Protein AF-R7KV06-F1 (afdb_monomer_lite)

Secondary structure (DSSP, 8-state):
---HHHHHHHHTT--PBPTTTSSSBEEESSS-GGG-SEEEES-TT---EEE--------

pLDDT: mean 84.17, std 14.47, range [38.06, 95.25]
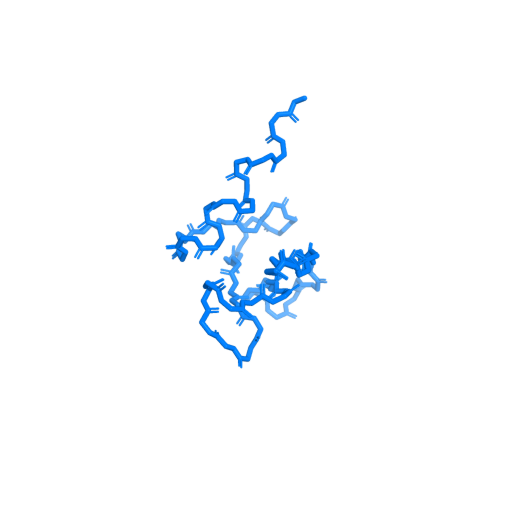
Radius of gyration: 11.66 Å; chains: 1; bounding box: 29×17×37 Å

Foldseek 3Di:
DDPVVPLVCQLVVHFAADPPPSPFTWDADPDDSVPGQKTATPPPVGRDMDGHPDPDPDD

Sequence (59 aa):
MKEENLIDKLIKGEKVKCKACHSGYFIPFNTTADKAHSFYCSNPKCNFIVRIDPIIEVE

Structure (mmCIF, N/CA/C/O backbone):
data_AF-R7KV06-F1
#
_entry.id   AF-R7KV06-F1
#
loop_
_atom_site.group_PDB
_atom_site.id
_atom_site.type_symbol
_atom_site.label_atom_id
_atom_site.label_alt_id
_atom_site.label_comp_id
_atom_site.label_asym_id
_atom_site.label_entity_id
_atom_site.label_seq_id
_atom_site.pdbx_PDB_ins_code
_atom_site.Cartn_x
_atom_site.Cartn_y
_atom_site.Cartn_z
_atom_site.occupancy
_atom_site.B_iso_or_equiv
_atom_site.auth_seq_id
_atom_site.auth_comp_id
_atom_site.auth_asym_id
_atom_site.auth_atom_id
_atom_site.pdbx_PDB_model_num
ATOM 1 N N . MET A 1 1 ? -17.928 -2.928 -14.343 1.00 38.06 1 MET A N 1
ATOM 2 C CA . MET A 1 1 ? -17.754 -1.811 -13.382 1.00 38.06 1 MET A CA 1
ATOM 3 C C . MET A 1 1 ? -16.271 -1.710 -13.061 1.00 38.06 1 MET A C 1
ATOM 5 O O . MET A 1 1 ? -15.640 -2.741 -12.920 1.00 38.06 1 MET A O 1
ATOM 9 N N . LYS A 1 2 ? -15.731 -0.487 -13.064 1.00 44.94 2 LYS A N 1
ATOM 10 C CA . LYS A 1 2 ? -14.304 -0.119 -13.144 1.00 44.94 2 LYS A CA 1
ATOM 11 C C . LYS A 1 2 ? -13.439 -0.669 -11.992 1.00 44.94 2 LYS A C 1
ATOM 13 O O . LYS A 1 2 ? -13.217 0.039 -11.013 1.00 44.94 2 LYS A O 1
ATOM 18 N N . GLU A 1 3 ? -12.935 -1.894 -12.107 1.00 51.22 3 GLU A N 1
ATOM 19 C CA . GLU A 1 3 ? -11.882 -2.417 -11.217 1.00 51.22 3 GLU A CA 1
ATOM 20 C C . GLU A 1 3 ? -10.494 -1.837 -11.547 1.00 51.22 3 GLU A C 1
ATOM 22 O O . GLU A 1 3 ? -9.669 -1.686 -10.646 1.00 51.22 3 GLU A O 1
ATOM 27 N N . GLU A 1 4 ? -10.296 -1.368 -12.787 1.00 57.22 4 GLU A N 1
ATOM 28 C CA . GLU A 1 4 ? -9.067 -0.704 -13.261 1.00 57.22 4 GLU A CA 1
ATOM 29 C C . GLU A 1 4 ? -8.668 0.509 -12.394 1.00 57.22 4 GLU A C 1
ATOM 31 O O . GLU A 1 4 ? -7.495 0.763 -12.153 1.00 57.22 4 GLU A O 1
ATOM 36 N N . ASN A 1 5 ? -9.635 1.205 -11.785 1.00 81.06 5 ASN A N 1
ATOM 37 C CA . ASN A 1 5 ? -9.369 2.451 -11.059 1.00 81.06 5 ASN A CA 1
ATOM 38 C C . ASN A 1 5 ? -8.724 2.250 -9.674 1.00 81.06 5 ASN A C 1
ATOM 40 O O . ASN A 1 5 ? -8.193 3.199 -9.109 1.00 81.06 5 ASN A O 1
ATOM 44 N N . LEU A 1 6 ? -8.811 1.061 -9.065 1.00 86.69 6 LEU A N 1
ATOM 45 C CA . LEU A 1 6 ? -8.172 0.837 -7.761 1.00 86.69 6 LEU A CA 1
ATOM 46 C C . LEU A 1 6 ? -6.683 0.559 -7.941 1.00 86.69 6 LEU A C 1
ATOM 48 O O . LEU A 1 6 ? -5.868 1.198 -7.287 1.00 86.69 6 LEU A O 1
ATOM 52 N N . ILE A 1 7 ? -6.347 -0.379 -8.824 1.00 87.19 7 ILE A N 1
ATOM 53 C CA . ILE A 1 7 ? -4.969 -0.820 -9.047 1.00 87.19 7 ILE A CA 1
ATOM 54 C C . ILE A 1 7 ? -4.115 0.345 -9.556 1.00 87.19 7 ILE A C 1
ATOM 56 O O . ILE A 1 7 ? -3.067 0.603 -8.972 1.00 87.19 7 ILE A O 1
ATOM 60 N N . ASP A 1 8 ? -4.606 1.128 -10.522 1.00 88.44 8 ASP A N 1
ATOM 61 C CA . ASP A 1 8 ? -3.900 2.316 -11.023 1.00 88.44 8 ASP A CA 1
ATOM 62 C C . ASP A 1 8 ? -3.556 3.314 -9.916 1.00 88.44 8 ASP A C 1
ATOM 64 O O . ASP A 1 8 ? -2.441 3.828 -9.843 1.00 88.44 8 ASP A O 1
ATOM 68 N N . LYS A 1 9 ? -4.518 3.589 -9.029 1.00 90.50 9 LYS A N 1
ATOM 69 C CA . LYS A 1 9 ? -4.317 4.495 -7.894 1.00 90.50 9 LYS A CA 1
ATOM 70 C C . LYS A 1 9 ? -3.280 3.950 -6.928 1.00 90.50 9 LYS A C 1
ATOM 72 O O . LYS A 1 9 ? -2.434 4.700 -6.453 1.00 90.50 9 LYS A O 1
ATOM 77 N N . LEU A 1 10 ? -3.339 2.649 -6.651 1.00 90.81 10 LEU A N 1
ATOM 78 C CA . LEU A 1 10 ? -2.376 1.986 -5.783 1.00 90.81 10 LEU A CA 1
ATOM 79 C C . LEU A 1 10 ? -0.969 2.053 -6.373 1.00 90.81 10 LEU A C 1
ATOM 81 O O . LEU A 1 10 ? -0.081 2.508 -5.668 1.00 90.81 10 LEU A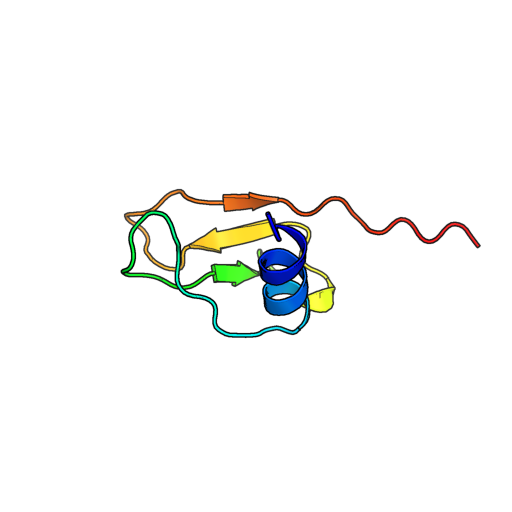 O 1
ATOM 85 N N . ILE A 1 11 ? -0.776 1.708 -7.649 1.00 88.56 11 ILE A N 1
ATOM 86 C CA . ILE A 1 11 ? 0.528 1.749 -8.337 1.00 88.56 11 ILE A CA 1
ATOM 87 C C . ILE A 1 11 ? 1.086 3.180 -8.394 1.00 88.56 11 ILE A C 1
ATOM 89 O O . ILE A 1 11 ? 2.275 3.390 -8.169 1.00 88.56 11 ILE A O 1
ATOM 93 N N . LYS A 1 12 ? 0.229 4.190 -8.594 1.00 90.06 12 LYS A N 1
ATOM 94 C CA . LYS A 1 12 ? 0.604 5.619 -8.534 1.00 90.06 12 LYS A CA 1
ATOM 95 C C . LYS A 1 12 ? 0.954 6.113 -7.125 1.00 90.06 12 LYS A C 1
ATOM 97 O O . LYS A 1 12 ? 1.337 7.269 -6.964 1.00 90.06 12 LYS A O 1
ATOM 102 N N . GLY A 1 13 ? 0.807 5.271 -6.100 1.00 89.06 13 GLY A N 1
ATOM 103 C CA . GLY A 1 13 ? 1.051 5.632 -4.706 1.00 89.06 13 GLY A CA 1
ATOM 104 C C . GLY A 1 13 ? -0.037 6.518 -4.100 1.00 89.06 13 GLY A C 1
ATOM 105 O O . GLY A 1 13 ? 0.192 7.158 -3.072 1.00 89.06 13 GLY A O 1
ATOM 106 N N . GLU A 1 14 ? -1.226 6.577 -4.705 1.00 92.75 14 GLU A N 1
ATOM 107 C CA . GLU A 1 14 ? -2.342 7.319 -4.132 1.00 92.75 14 GLU A CA 1
ATOM 108 C C . GLU A 1 14 ? -2.798 6.684 -2.817 1.00 92.75 14 GLU A C 1
ATOM 110 O O . GLU A 1 14 ? -2.890 5.463 -2.649 1.00 92.75 14 GLU A O 1
ATOM 115 N N . LYS A 1 15 ? -3.164 7.541 -1.864 1.00 91.75 15 LYS A N 1
ATOM 116 C CA . LYS A 1 15 ? -3.665 7.107 -0.564 1.00 91.75 15 LYS A CA 1
ATOM 117 C C . LYS A 1 15 ? -5.113 6.633 -0.682 1.00 91.75 15 LYS A C 1
ATOM 119 O O . LYS A 1 15 ? -6.055 7.392 -0.456 1.00 91.75 15 LYS A O 1
ATOM 124 N N . VAL A 1 16 ? -5.299 5.355 -1.000 1.00 93.25 16 VAL A N 1
ATOM 125 C CA . VAL A 1 16 ? -6.629 4.751 -1.141 1.00 93.25 16 VAL A CA 1
ATOM 126 C C . VAL A 1 16 ? -7.093 4.120 0.170 1.00 93.25 16 VAL A C 1
ATOM 128 O O . VAL A 1 16 ? -6.382 3.343 0.808 1.00 93.25 16 VAL A O 1
ATOM 131 N N . LYS A 1 17 ? -8.319 4.450 0.583 1.00 94.31 17 LYS A N 1
ATOM 132 C CA . LYS A 1 17 ? -8.948 3.902 1.789 1.00 94.31 17 LYS A CA 1
ATOM 133 C C . LYS A 1 17 ? -9.302 2.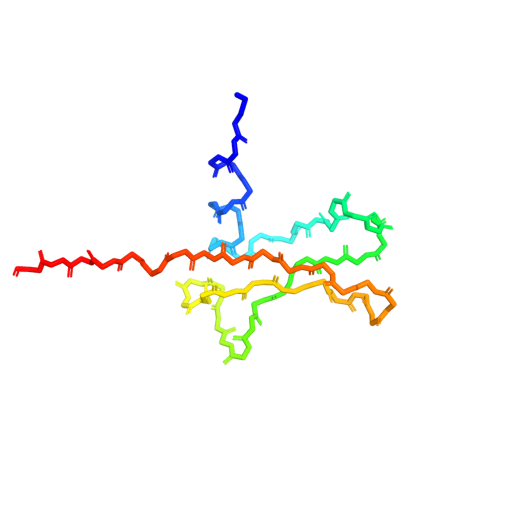424 1.594 1.00 94.31 17 LYS A C 1
ATOM 135 O O . LYS A 1 17 ? -9.799 2.030 0.542 1.00 94.31 17 LYS A O 1
ATOM 140 N N . CYS A 1 18 ? -9.090 1.604 2.620 1.00 93.00 18 CYS A N 1
ATOM 141 C CA . CYS A 1 18 ? -9.431 0.186 2.579 1.00 93.00 18 CYS A CA 1
ATOM 142 C C . CYS A 1 18 ? -10.949 -0.011 2.485 1.00 93.00 18 CYS A C 1
ATOM 144 O O . CYS A 1 18 ? -11.684 0.346 3.409 1.00 93.00 18 CYS A O 1
ATOM 146 N N . LYS A 1 19 ? -11.400 -0.641 1.395 1.00 89.50 19 LYS A N 1
ATOM 147 C CA . LYS A 1 19 ? -12.816 -0.946 1.122 1.00 89.50 19 LYS A CA 1
ATOM 148 C C . LYS A 1 19 ? -13.434 -2.005 2.043 1.00 89.50 19 LYS A C 1
ATOM 150 O O . LYS A 1 19 ? -14.638 -2.193 2.019 1.00 89.50 19 LYS A O 1
ATOM 155 N N . ALA A 1 20 ? -12.623 -2.709 2.835 1.00 91.31 20 ALA A N 1
ATOM 156 C CA . ALA A 1 20 ? -13.113 -3.729 3.760 1.00 91.31 20 ALA A CA 1
ATOM 157 C C . ALA A 1 20 ? -13.408 -3.156 5.152 1.00 91.31 20 ALA A C 1
ATOM 159 O O . ALA A 1 20 ? -14.508 -3.314 5.664 1.00 91.31 20 ALA A O 1
ATOM 160 N N . CYS A 1 21 ? -12.441 -2.469 5.774 1.00 93.44 21 CYS A N 1
ATOM 161 C CA . CYS A 1 21 ? -12.621 -1.941 7.133 1.00 93.44 21 CYS A CA 1
ATOM 162 C C . CYS A 1 21 ? -12.975 -0.454 7.195 1.00 93.44 21 CYS A C 1
ATOM 164 O O . CYS A 1 21 ? -13.279 0.042 8.277 1.00 93.44 21 CYS A O 1
ATOM 166 N N . HIS A 1 22 ? -12.839 0.287 6.087 1.00 92.38 22 HIS A N 1
ATOM 167 C CA . HIS A 1 22 ? -13.072 1.736 6.011 1.00 92.38 22 HIS A CA 1
ATOM 168 C C . HIS A 1 22 ? -12.337 2.536 7.108 1.00 92.38 22 HIS A C 1
ATOM 170 O O . HIS A 1 22 ? -12.727 3.658 7.433 1.00 92.38 22 HIS A O 1
ATOM 176 N N . SER A 1 23 ? -11.258 1.972 7.657 1.00 92.00 23 SER A N 1
ATOM 177 C CA . SER A 1 23 ? -10.530 2.501 8.818 1.00 92.00 23 SER A CA 1
ATOM 178 C C . SER A 1 23 ? -9.020 2.594 8.575 1.00 92.00 23 SER A C 1
ATOM 180 O O . SER A 1 23 ? -8.347 3.380 9.228 1.00 92.00 23 SER A O 1
ATOM 182 N N . GLY A 1 24 ? -8.484 1.819 7.625 1.00 93.00 24 GLY A N 1
ATOM 183 C CA . GLY A 1 24 ? -7.088 1.893 7.186 1.00 93.00 24 GLY A CA 1
ATOM 184 C C . GLY A 1 24 ? -6.951 2.310 5.723 1.00 93.00 24 GLY A C 1
ATOM 185 O O . GLY A 1 24 ? -7.946 2.524 5.027 1.00 93.00 24 GLY A O 1
ATOM 186 N N . TYR A 1 25 ? -5.709 2.377 5.254 1.00 95.00 25 TYR A N 1
ATOM 187 C CA . TYR A 1 25 ? -5.346 2.665 3.865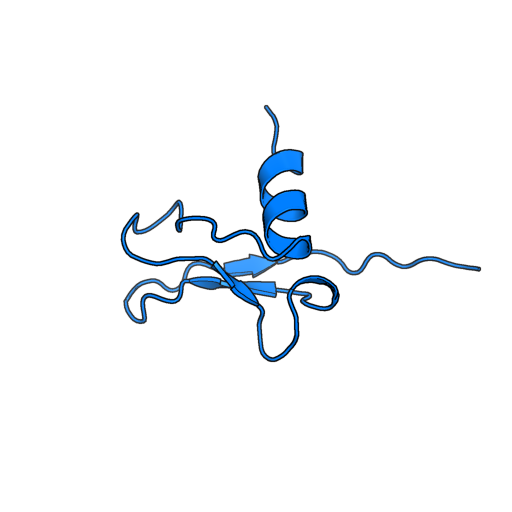 1.00 95.00 25 TYR A CA 1
ATOM 188 C C . TYR A 1 25 ? -4.566 1.496 3.280 1.00 95.00 25 TYR A C 1
ATOM 190 O O . TYR A 1 25 ? -4.027 0.686 4.028 1.00 95.00 25 TYR A O 1
ATOM 198 N N . PHE A 1 26 ? -4.526 1.390 1.961 1.00 94.75 26 PHE A N 1
ATOM 199 C CA . PHE A 1 26 ? -3.653 0.432 1.297 1.00 94.75 26 PHE A CA 1
ATOM 200 C C . PHE A 1 26 ? -2.209 0.922 1.314 1.00 94.75 26 PHE A C 1
ATOM 202 O O . PHE A 1 26 ? -1.949 2.083 1.001 1.00 94.75 26 PHE A O 1
ATOM 209 N N . ILE A 1 27 ? -1.289 0.035 1.679 1.00 94.56 27 ILE A N 1
ATOM 210 C CA . ILE A 1 27 ? 0.150 0.286 1.681 1.00 94.56 27 ILE A CA 1
ATOM 211 C C . ILE A 1 27 ? 0.882 -0.829 0.922 1.00 94.56 27 ILE A C 1
ATOM 213 O O . ILE A 1 27 ? 0.469 -1.989 1.015 1.00 94.56 27 ILE A O 1
ATOM 217 N N . PRO A 1 28 ? 1.919 -0.491 0.136 1.00 93.69 28 PRO A N 1
ATOM 218 C CA . PRO A 1 28 ? 2.664 -1.461 -0.658 1.00 93.69 28 PRO A CA 1
ATOM 219 C C . PRO A 1 28 ? 3.478 -2.405 0.228 1.00 93.69 28 PRO A C 1
ATOM 221 O O . PRO A 1 28 ? 4.100 -1.982 1.204 1.00 93.69 28 PRO A O 1
ATOM 224 N N . PHE A 1 29 ? 3.482 -3.695 -0.107 1.00 90.19 29 PHE A N 1
ATOM 225 C CA . PHE A 1 29 ? 4.220 -4.715 0.636 1.00 90.19 29 PHE A CA 1
ATOM 226 C C . PHE A 1 29 ? 5.721 -4.666 0.367 1.00 90.19 29 PHE A C 1
ATOM 228 O O . PHE A 1 29 ? 6.176 -5.055 -0.703 1.00 90.19 29 PHE A O 1
ATOM 235 N N . ASN A 1 30 ? 6.482 -4.244 1.383 1.00 86.81 30 ASN A N 1
ATOM 236 C CA . ASN A 1 30 ? 7.946 -4.323 1.438 1.00 86.81 30 ASN A CA 1
ATOM 237 C C . ASN A 1 30 ? 8.684 -3.656 0.255 1.00 86.81 30 ASN A C 1
ATOM 239 O O . ASN A 1 30 ? 9.804 -4.034 -0.076 1.00 86.81 30 ASN A O 1
ATOM 243 N N . THR A 1 31 ? 8.047 -2.692 -0.412 1.00 88.94 31 THR A N 1
ATOM 244 C CA . THR A 1 31 ? 8.592 -1.984 -1.577 1.00 88.94 31 THR A CA 1
ATOM 245 C C . THR A 1 31 ? 7.810 -0.688 -1.828 1.00 88.94 31 THR A C 1
ATOM 247 O O . THR A 1 31 ? 6.921 -0.330 -1.051 1.00 88.94 31 THR A O 1
ATOM 250 N N . THR A 1 32 ? 8.149 0.042 -2.888 1.00 89.25 32 THR A N 1
ATOM 251 C CA . THR A 1 32 ? 7.413 1.222 -3.353 1.00 89.25 32 THR A CA 1
ATOM 252 C C . THR A 1 32 ? 6.184 0.825 -4.167 1.00 89.25 32 THR A C 1
ATOM 254 O O . THR A 1 32 ? 6.081 -0.285 -4.679 1.00 89.25 32 THR A O 1
ATOM 257 N N . ALA A 1 33 ? 5.215 1.729 -4.264 1.00 88.19 33 ALA A N 1
ATOM 258 C CA . ALA A 1 33 ? 3.910 1.437 -4.845 1.00 88.19 33 ALA A CA 1
ATOM 259 C C . ALA A 1 33 ? 3.968 0.954 -6.310 1.00 88.19 33 ALA A C 1
ATOM 261 O O . ALA A 1 33 ? 3.252 0.027 -6.678 1.00 88.19 33 ALA A O 1
ATOM 262 N N . ASP A 1 34 ? 4.887 1.501 -7.101 1.00 85.38 34 ASP A N 1
ATOM 263 C CA . ASP A 1 34 ? 5.151 1.135 -8.496 1.00 85.38 34 ASP A CA 1
ATOM 264 C C . A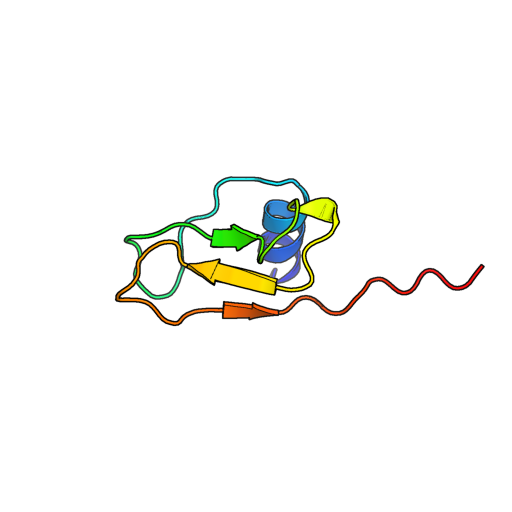SP A 1 34 ? 5.714 -0.286 -8.667 1.00 85.38 34 ASP A C 1
ATOM 266 O O . ASP A 1 34 ? 5.543 -0.900 -9.715 1.00 85.38 34 ASP A O 1
ATOM 270 N N . LYS A 1 35 ? 6.358 -0.830 -7.628 1.00 85.25 35 LYS A N 1
ATOM 271 C CA . LYS A 1 35 ? 7.019 -2.149 -7.637 1.00 85.25 35 LYS A CA 1
ATOM 272 C C . LYS A 1 35 ? 6.271 -3.198 -6.820 1.00 85.25 35 LYS A C 1
ATOM 274 O O . LYS A 1 35 ? 6.748 -4.320 -6.655 1.00 85.25 35 LYS A O 1
ATOM 279 N N . ALA A 1 36 ? 5.139 -2.832 -6.228 1.00 88.25 36 ALA A N 1
ATOM 280 C CA . ALA A 1 36 ? 4.439 -3.680 -5.282 1.00 88.25 36 ALA A CA 1
ATOM 281 C C . ALA A 1 36 ? 3.539 -4.695 -5.990 1.00 88.25 36 ALA A C 1
ATOM 283 O O . ALA A 1 36 ? 2.530 -4.346 -6.591 1.00 88.25 36 ALA A O 1
ATOM 284 N N . HIS A 1 37 ? 3.843 -5.981 -5.807 1.00 87.81 37 HIS A N 1
ATOM 285 C CA . HIS A 1 37 ? 2.970 -7.089 -6.226 1.00 87.81 37 HIS A CA 1
ATOM 286 C C . HIS A 1 37 ? 1.757 -7.280 -5.304 1.00 87.81 37 HIS A C 1
ATOM 288 O O . HIS A 1 37 ? 0.827 -8.035 -5.595 1.00 87.81 37 HIS A O 1
ATOM 294 N N . SER A 1 38 ? 1.764 -6.633 -4.138 1.00 91.00 38 SER A N 1
ATOM 295 C CA . SER A 1 38 ? 0.627 -6.660 -3.229 1.00 91.00 38 SER A CA 1
ATOM 296 C C . SER A 1 38 ? 0.553 -5.414 -2.359 1.00 91.00 38 SER A C 1
ATOM 298 O O . SER A 1 38 ? 1.565 -4.811 -1.999 1.00 91.00 38 SER A O 1
ATOM 300 N N . PHE A 1 39 ? -0.678 -5.057 -2.007 1.00 93.56 39 PHE A N 1
ATOM 301 C CA . PHE A 1 39 ? -1.018 -3.960 -1.116 1.00 93.56 39 PHE A CA 1
ATOM 302 C C . PHE A 1 39 ? -1.862 -4.492 0.035 1.00 93.56 39 PHE A C 1
ATOM 304 O O . PHE A 1 39 ? -2.851 -5.195 -0.178 1.00 93.56 39 PHE A O 1
ATOM 311 N N . TYR A 1 40 ? -1.507 -4.130 1.261 1.00 94.19 40 TYR A N 1
ATOM 312 C CA . TYR A 1 40 ? -2.205 -4.560 2.470 1.00 94.19 40 TYR A CA 1
ATOM 313 C C . TYR A 1 40 ? -2.838 -3.371 3.176 1.00 94.19 40 TYR A C 1
ATOM 315 O O . TYR A 1 40 ? -2.433 -2.222 2.998 1.00 94.19 40 TYR A O 1
ATOM 323 N N . CYS A 1 41 ? -3.875 -3.631 3.966 1.00 95.25 41 CYS A N 1
ATOM 324 C CA . CYS A 1 41 ? -4.451 -2.591 4.798 1.00 95.25 41 CYS A CA 1
ATOM 325 C C . CYS A 1 41 ? -3.498 -2.228 5.946 1.00 95.25 41 CYS A C 1
ATOM 327 O O . CYS A 1 41 ? -3.028 -3.090 6.679 1.00 95.25 41 CYS A O 1
ATOM 329 N N . SER A 1 42 ? -3.294 -0.933 6.165 1.00 94.25 42 SER A N 1
ATOM 330 C CA . SER A 1 42 ? -2.524 -0.398 7.290 1.00 94.25 42 SER A CA 1
ATOM 331 C C . SER A 1 42 ? -3.189 -0.622 8.654 1.00 94.25 42 SER A C 1
ATOM 333 O O . SER A 1 42 ? -2.577 -0.353 9.683 1.00 94.25 42 SER A O 1
ATOM 335 N N . ASN A 1 43 ? -4.461 -1.035 8.688 1.00 94.81 43 ASN A N 1
ATOM 336 C CA . ASN A 1 43 ? -5.150 -1.368 9.928 1.00 94.81 43 ASN A CA 1
ATOM 337 C C . ASN A 1 43 ? -4.789 -2.811 10.325 1.00 94.81 43 ASN A C 1
ATOM 339 O O . ASN A 1 43 ? -5.229 -3.727 9.635 1.00 94.81 43 ASN A O 1
ATOM 343 N N . PRO A 1 44 ? -4.093 -3.044 11.454 1.00 89.31 44 PRO A N 1
ATOM 344 C CA . PRO A 1 44 ? -3.660 -4.382 11.866 1.00 89.31 44 PRO A CA 1
ATOM 345 C C . PRO A 1 44 ? -4.820 -5.323 12.218 1.00 89.31 44 PRO A C 1
ATOM 347 O O . PRO A 1 44 ? -4.636 -6.532 12.283 1.00 89.31 44 PRO A O 1
ATOM 350 N N . LYS A 1 45 ? -6.031 -4.791 12.434 1.00 93.88 45 LYS A N 1
ATOM 351 C CA . LYS A 1 45 ? -7.252 -5.593 12.621 1.00 93.88 45 LYS A CA 1
ATOM 352 C C . LYS A 1 45 ? -7.907 -5.997 11.293 1.00 93.88 45 LYS A C 1
ATOM 354 O O . LYS A 1 45 ? -8.928 -6.677 11.300 1.00 93.88 45 LYS A O 1
ATOM 359 N N . CYS A 1 46 ? -7.377 -5.538 10.158 1.00 93.06 46 CYS A N 1
ATOM 360 C CA . CYS A 1 46 ? -7.915 -5.780 8.827 1.00 93.06 46 CYS A CA 1
ATOM 361 C C . CYS A 1 46 ? -6.897 -6.537 7.969 1.00 93.06 46 CYS A C 1
ATOM 363 O O . CYS A 1 46 ? -5.953 -5.954 7.448 1.00 93.06 46 CYS A O 1
ATOM 365 N N . ASN A 1 47 ? -7.155 -7.821 7.734 1.00 89.69 47 ASN A N 1
ATOM 366 C CA . ASN A 1 47 ? -6.289 -8.685 6.925 1.00 89.69 47 ASN A CA 1
ATOM 367 C C . ASN A 1 47 ? -6.602 -8.605 5.419 1.00 89.69 47 ASN A C 1
ATOM 369 O O . ASN A 1 47 ? -6.437 -9.580 4.690 1.00 89.69 47 ASN A O 1
ATOM 373 N N . PHE A 1 48 ? -7.123 -7.468 4.951 1.00 92.19 48 PHE A N 1
ATOM 374 C CA . PHE A 1 48 ? -7.497 -7.302 3.550 1.00 92.19 48 PHE A CA 1
ATOM 375 C C . PHE A 1 48 ? -6.261 -7.004 2.695 1.00 92.19 48 PHE A C 1
ATOM 377 O O . PHE A 1 48 ? -5.488 -6.094 3.009 1.00 92.19 48 PHE A O 1
ATOM 384 N N . ILE A 1 49 ? -6.104 -7.763 1.610 1.00 91.25 49 ILE A N 1
ATOM 385 C CA . ILE A 1 49 ? -4.951 -7.708 0.709 1.00 91.25 49 ILE A CA 1
ATOM 386 C C . ILE A 1 49 ? -5.460 -7.594 -0.726 1.00 91.25 49 ILE A C 1
ATOM 388 O O . ILE A 1 49 ? -6.360 -8.326 -1.135 1.00 91.25 49 ILE A O 1
ATOM 392 N N . VAL A 1 50 ? -4.862 -6.688 -1.489 1.00 90.12 50 VAL A N 1
ATOM 393 C CA . VAL A 1 50 ? -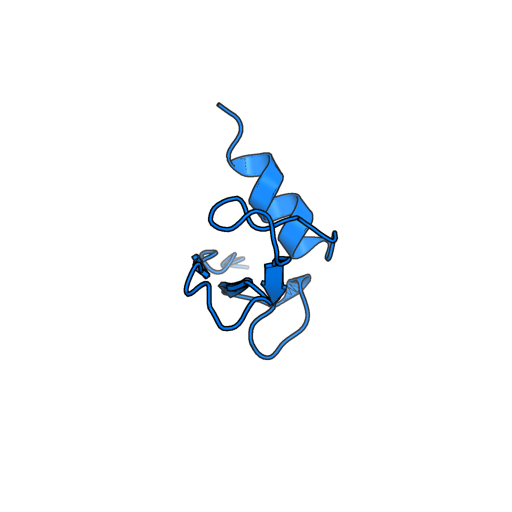4.994 -6.611 -2.945 1.00 90.12 50 VAL A CA 1
ATOM 394 C C . VAL A 1 50 ? -3.715 -7.183 -3.535 1.00 90.12 50 VAL A C 1
ATOM 396 O O . VAL A 1 50 ? -2.625 -6.721 -3.202 1.00 90.12 50 VAL A O 1
ATOM 399 N N . ARG A 1 51 ? -3.840 -8.207 -4.376 1.00 89.75 51 ARG A N 1
ATOM 400 C CA . ARG A 1 51 ? -2.725 -8.748 -5.159 1.00 89.75 51 ARG A CA 1
ATOM 401 C C . ARG A 1 51 ? -2.816 -8.180 -6.564 1.00 89.75 51 ARG A C 1
ATOM 403 O O . ARG A 1 51 ? -3.920 -8.051 -7.088 1.00 89.75 51 ARG A O 1
ATOM 410 N N . ILE A 1 52 ? -1.673 -7.815 -7.117 1.00 84.19 52 ILE A N 1
ATOM 411 C CA . ILE A 1 52 ? -1.551 -7.299 -8.474 1.00 84.19 52 ILE A CA 1
ATOM 412 C C . ILE A 1 52 ? -0.608 -8.252 -9.186 1.00 84.19 52 ILE A C 1
ATOM 414 O O . ILE A 1 52 ? 0.507 -8.490 -8.711 1.00 84.19 52 ILE A O 1
ATOM 418 N N . ASP A 1 53 ? -1.079 -8.833 -10.283 1.00 74.31 53 ASP A N 1
ATOM 419 C CA . ASP A 1 53 ? -0.226 -9.650 -11.131 1.00 74.31 53 ASP A CA 1
ATOM 420 C C . ASP A 1 53 ? 0.947 -8.804 -11.648 1.00 74.31 53 ASP A C 1
ATOM 422 O O . ASP A 1 53 ? 0.761 -7.628 -11.976 1.00 74.31 53 ASP A O 1
ATOM 426 N N . PRO A 1 54 ? 2.172 -9.354 -11.687 1.00 63.97 54 PRO A N 1
ATOM 427 C CA . PRO A 1 54 ? 3.301 -8.645 -12.265 1.00 63.97 54 PRO A CA 1
ATOM 428 C C . PRO A 1 54 ? 2.974 -8.259 -13.711 1.00 63.97 54 PRO A C 1
ATOM 430 O O . PRO A 1 54 ? 2.534 -9.096 -14.499 1.00 63.97 54 PRO A O 1
ATOM 433 N N . ILE A 1 55 ? 3.220 -6.998 -14.064 1.00 60.19 55 ILE A N 1
ATOM 434 C CA . ILE A 1 55 ? 3.238 -6.584 -15.464 1.00 60.19 55 ILE A CA 1
ATOM 435 C C . ILE A 1 55 ? 4.525 -7.172 -16.045 1.00 60.19 55 ILE A C 1
ATOM 437 O O . ILE A 1 55 ? 5.616 -6.667 -15.795 1.00 60.19 55 ILE A O 1
ATOM 441 N N . ILE A 1 56 ? 4.409 -8.308 -16.730 1.00 57.09 56 ILE A N 1
ATOM 442 C CA . ILE A 1 56 ? 5.525 -8.915 -17.451 1.00 57.09 56 ILE A CA 1
ATOM 443 C C . ILE A 1 56 ? 5.595 -8.208 -18.806 1.00 57.09 56 ILE A C 1
ATOM 445 O O . ILE A 1 56 ? 4.880 -8.576 -19.737 1.00 57.09 56 ILE A O 1
ATOM 449 N N . GLU A 1 57 ? 6.420 -7.168 -18.907 1.00 58.12 57 GLU A N 1
ATOM 450 C CA . GLU A 1 57 ? 6.847 -6.648 -20.207 1.00 58.12 57 GLU A CA 1
ATOM 451 C C . GLU A 1 57 ? 7.859 -7.646 -20.782 1.00 58.12 57 GLU A C 1
ATOM 453 O O . GLU A 1 57 ? 8.974 -7.782 -20.281 1.00 58.12 57 GLU A O 1
ATOM 458 N N . VAL A 1 58 ? 7.431 -8.431 -21.771 1.00 54.84 58 VAL A N 1
ATOM 459 C CA . VAL A 1 58 ? 8.337 -9.272 -22.560 1.00 54.84 58 VAL A CA 1
ATOM 460 C C . VAL A 1 58 ? 8.885 -8.379 -23.676 1.00 54.84 58 VAL A C 1
ATOM 462 O O . VAL A 1 58 ? 8.118 -8.004 -24.562 1.00 54.84 58 VAL A O 1
ATOM 465 N N . GLU A 1 59 ? 10.161 -7.991 -23.586 1.00 52.62 59 GLU A N 1
ATOM 466 C CA . GLU A 1 59 ? 10.913 -7.344 -24.682 1.00 52.62 59 GLU A CA 1
ATOM 467 C C . GLU A 1 59 ? 11.228 -8.323 -25.823 1.00 52.62 59 GLU A C 1
ATOM 469 O O . GLU A 1 59 ? 11.545 -9.504 -25.534 1.00 52.62 59 GLU A O 1
#